Protein AF-A0A949HKW8-F1 (afdb_monomer)

pLDDT: mean 84.44, std 18.11, range [37.22, 98.75]

Foldseek 3Di:
DDDDDDDDDDDLVVLVVLLVVLVVVLVVLVVVLVVVVVVCVVVVHDDVVVSVVSVVVSVVSVVVSVVSVVVNVVVVQQFPAADPPPRHGDGPPPQADPPPRHGDDDPPPPPPPDDDDDD

Secondary structure (DSSP, 8-state):
-PPPPPPPPPPHHHHHHHHHHHHHHHHHHHHHHHHHHHHHHHTT---HHHHHHHHHHHHHHHHHHHHHHHHHHHHHHH-SEE-TTT--EE-TT-SB-TTT--B-S-------PPPPPP-

Mean predicted aligned error: 12.41 Å

Structure (mmCIF, N/CA/C/O backbone):
data_AF-A0A949HKW8-F1
#
_entry.id   AF-A0A949HKW8-F1
#
loop_
_atom_site.group_PDB
_atom_site.id
_atom_site.type_symbol
_atom_site.label_atom_id
_atom_site.label_alt_id
_atom_site.label_comp_id
_atom_site.label_asym_id
_atom_site.label_entity_id
_atom_site.label_seq_id
_atom_site.pdbx_PDB_ins_code
_atom_site.Cartn_x
_atom_site.Cartn_y
_atom_site.Cartn_z
_atom_site.occupancy
_atom_site.B_iso_or_equiv
_atom_site.auth_seq_id
_atom_site.auth_comp_id
_atom_site.auth_asym_id
_atom_site.auth_atom_id
_atom_site.pdbx_PDB_model_num
ATOM 1 N N . MET A 1 1 ? -6.076 -26.539 31.175 1.00 47.81 1 MET A N 1
ATOM 2 C CA . MET A 1 1 ? -5.121 -25.743 30.376 1.00 47.81 1 MET A CA 1
ATOM 3 C C . MET A 1 1 ? -5.865 -24.503 29.919 1.00 47.81 1 MET A C 1
ATOM 5 O O . MET A 1 1 ? -6.789 -24.644 29.131 1.00 47.81 1 MET A O 1
ATOM 9 N N . SER A 1 2 ? -5.567 -23.335 30.490 1.00 48.06 2 SER A N 1
ATOM 10 C CA . SER A 1 2 ? -6.167 -22.075 30.026 1.00 48.06 2 SER A CA 1
ATOM 11 C C . SER A 1 2 ? -5.485 -21.624 28.731 1.00 48.06 2 SER A C 1
ATOM 13 O O . SER A 1 2 ? -4.273 -21.827 28.608 1.00 48.06 2 SER A O 1
ATOM 15 N N . PRO A 1 3 ? -6.222 -21.043 27.768 1.00 55.47 3 PRO A N 1
ATOM 16 C CA . PRO A 1 3 ? -5.618 -20.497 26.561 1.00 55.47 3 PRO A CA 1
ATOM 17 C C . PRO A 1 3 ? -4.745 -19.273 26.895 1.00 55.47 3 PRO A C 1
ATOM 19 O O . PRO A 1 3 ? -5.030 -18.570 27.869 1.00 55.47 3 PRO A O 1
ATOM 22 N N . PRO A 1 4 ? -3.683 -19.015 26.111 1.00 61.03 4 PRO A N 1
ATOM 23 C CA . PRO A 1 4 ? -2.871 -17.816 26.267 1.00 61.03 4 PRO A CA 1
ATOM 24 C C . PRO A 1 4 ? -3.695 -16.565 25.935 1.00 61.03 4 PRO A C 1
ATOM 26 O O . PRO A 1 4 ? -4.423 -16.533 24.942 1.00 61.03 4 PRO A O 1
ATOM 29 N N . THR A 1 5 ? -3.570 -15.535 26.771 1.00 51.22 5 THR A N 1
ATOM 30 C CA . THR A 1 5 ? -4.152 -14.209 26.534 1.00 51.22 5 THR A CA 1
ATOM 31 C C . THR A 1 5 ? -3.586 -13.628 25.232 1.00 51.22 5 THR A C 1
ATOM 33 O O . THR A 1 5 ? -2.361 -13.628 25.074 1.00 51.22 5 THR A O 1
ATOM 36 N N . PRO A 1 6 ? -4.425 -13.148 24.293 1.00 55.19 6 PRO A N 1
ATOM 37 C CA . PRO A 1 6 ? -3.934 -12.527 23.068 1.00 55.19 6 PRO A CA 1
ATOM 38 C C . PRO A 1 6 ? -3.103 -11.275 23.397 1.00 55.19 6 PRO A C 1
ATOM 40 O O . PRO A 1 6 ? -3.400 -10.591 24.383 1.00 55.19 6 PRO A O 1
ATOM 43 N N . PRO A 1 7 ? -2.058 -10.970 22.605 1.00 56.72 7 PRO A N 1
ATOM 44 C CA . PRO A 1 7 ? -1.280 -9.751 22.789 1.00 56.72 7 PRO A CA 1
ATOM 45 C C . PRO A 1 7 ? -2.191 -8.517 22.683 1.00 56.72 7 PRO A C 1
ATOM 47 O O . PRO A 1 7 ? -3.197 -8.564 21.966 1.00 56.72 7 PRO A O 1
ATOM 50 N N . PRO A 1 8 ? -1.870 -7.420 23.394 1.00 62.94 8 PRO A N 1
ATOM 51 C CA . PRO A 1 8 ? -2.649 -6.194 23.300 1.00 62.94 8 PRO A CA 1
ATOM 52 C C . PRO A 1 8 ? -2.675 -5.713 21.846 1.00 62.94 8 PRO A C 1
ATOM 54 O O . PRO A 1 8 ? -1.650 -5.736 21.162 1.00 62.94 8 PRO A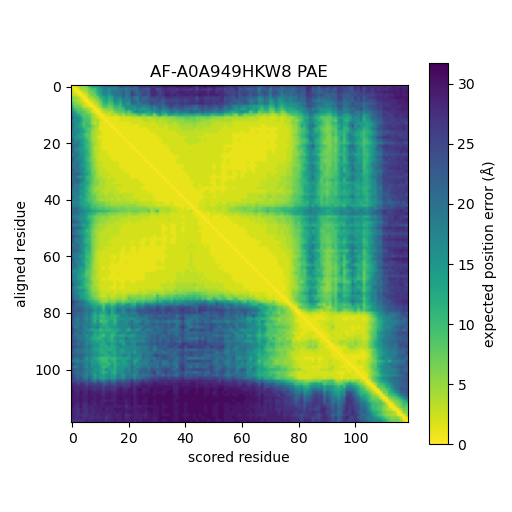 O 1
ATOM 57 N N . ALA A 1 9 ? -3.855 -5.306 21.374 1.00 68.06 9 ALA A N 1
ATOM 58 C CA . ALA A 1 9 ? -3.996 -4.697 20.058 1.00 68.06 9 ALA A CA 1
ATOM 59 C C . ALA A 1 9 ? -3.085 -3.453 19.960 1.00 68.06 9 ALA A C 1
ATOM 61 O O . ALA A 1 9 ? -2.929 -2.750 20.965 1.00 68.06 9 ALA A O 1
ATOM 62 N N . PRO A 1 10 ? -2.467 -3.190 18.792 1.00 74.25 10 PRO A N 1
ATOM 63 C CA . PRO A 1 10 ? -1.625 -2.012 18.607 1.00 74.25 10 PRO A CA 1
ATOM 64 C C . PRO A 1 10 ? -2.422 -0.735 18.889 1.00 74.25 10 PRO A C 1
ATOM 66 O O . PRO A 1 10 ? -3.625 -0.674 18.626 1.00 74.25 10 PRO A O 1
ATOM 69 N N . ALA A 1 11 ? -1.768 0.293 19.433 1.00 85.62 11 ALA A N 1
ATOM 70 C CA . ALA A 1 11 ? -2.442 1.562 19.659 1.00 85.62 11 ALA A CA 1
ATOM 71 C C . ALA A 1 11 ? -2.771 2.209 18.308 1.00 85.62 11 ALA A C 1
ATOM 73 O O . ALA A 1 11 ? -1.963 2.177 17.382 1.00 85.62 11 ALA A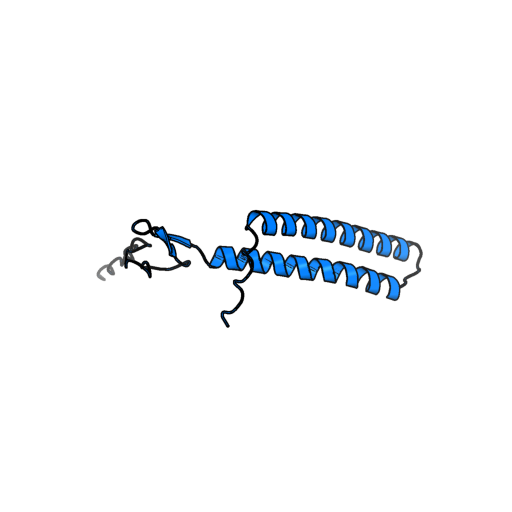 O 1
ATOM 74 N N . ARG A 1 12 ? -3.925 2.876 18.205 1.00 87.88 12 ARG A N 1
ATOM 75 C CA . ARG A 1 12 ? -4.348 3.581 16.981 1.00 87.88 12 ARG A CA 1
ATOM 76 C C . ARG A 1 12 ? -3.260 4.499 16.405 1.00 87.88 12 ARG A C 1
ATOM 78 O O . ARG A 1 12 ? -3.116 4.601 15.193 1.00 87.88 12 ARG A O 1
ATOM 85 N N . GLN A 1 13 ? -2.495 5.169 17.270 1.00 90.19 13 GLN A N 1
ATOM 86 C CA . GLN A 1 13 ? -1.384 6.037 16.862 1.00 90.19 13 GLN A CA 1
ATOM 87 C C . GLN A 1 13 ? -0.283 5.271 16.114 1.00 90.19 13 GLN A C 1
ATOM 89 O O . GLN A 1 13 ? 0.250 5.789 15.136 1.00 90.19 13 GLN A O 1
ATOM 94 N N . ASP A 1 14 ? 0.013 4.036 16.522 1.00 93.88 14 ASP A N 1
ATOM 95 C CA . ASP A 1 14 ? 1.003 3.180 15.863 1.00 93.88 14 ASP A CA 1
ATOM 96 C C . ASP A 1 14 ? 0.501 2.729 14.486 1.00 93.88 14 ASP A C 1
ATOM 98 O O . ASP A 1 14 ? 1.250 2.739 13.508 1.00 93.88 14 ASP A O 1
ATOM 102 N N . VAL A 1 15 ? -0.789 2.384 14.392 1.00 94.12 15 VAL A N 1
ATOM 103 C CA . VAL A 1 15 ? -1.448 2.011 13.129 1.00 94.12 15 VAL A CA 1
ATOM 104 C C . VAL A 1 15 ? -1.459 3.196 12.153 1.00 94.12 15 VAL A C 1
ATOM 106 O O . VAL A 1 15 ? -1.143 3.045 10.973 1.00 94.12 15 VAL A O 1
ATOM 109 N N . GLU A 1 16 ? -1.735 4.400 12.651 1.00 96.19 16 GLU A N 1
ATOM 110 C CA . GLU A 1 16 ? -1.702 5.644 11.879 1.00 96.19 16 GLU A CA 1
ATOM 111 C C . GLU A 1 16 ? -0.281 5.994 11.399 1.00 96.19 16 GLU A C 1
ATOM 113 O O . GLU A 1 16 ? -0.086 6.349 10.234 1.00 96.19 16 GLU A O 1
ATOM 118 N N . ALA A 1 17 ? 0.734 5.825 12.251 1.00 97.31 17 ALA A N 1
ATOM 119 C CA . ALA A 1 17 ? 2.133 5.993 11.858 1.00 97.31 17 ALA A CA 1
ATOM 120 C C . ALA A 1 17 ? 2.543 4.970 10.785 1.00 97.31 17 ALA A C 1
ATOM 122 O O . ALA A 1 17 ? 3.208 5.322 9.805 1.00 97.31 17 ALA A O 1
ATOM 123 N N . ARG A 1 18 ? 2.097 3.712 10.919 1.00 97.69 18 ARG A N 1
ATOM 124 C CA . ARG A 1 18 ? 2.338 2.670 9.912 1.00 97.69 18 ARG A CA 1
ATOM 125 C C . ARG A 1 18 ? 1.685 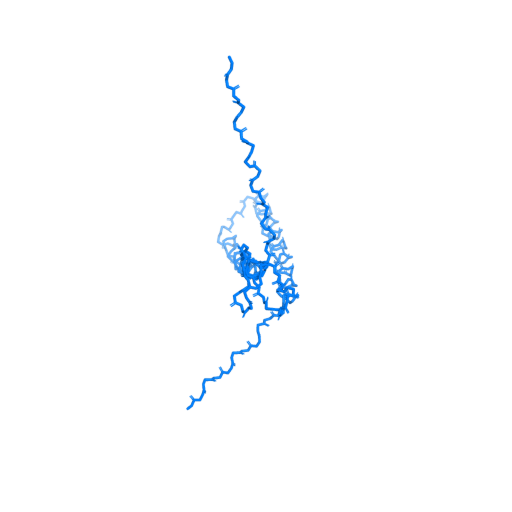3.014 8.575 1.00 97.69 18 ARG A C 1
ATOM 127 O O . ARG A 1 18 ? 2.326 2.822 7.543 1.00 97.69 18 ARG A O 1
ATOM 134 N N . ARG A 1 19 ? 0.463 3.559 8.585 1.00 98.50 19 ARG A N 1
ATOM 135 C CA . ARG A 1 19 ? -0.224 4.046 7.378 1.00 98.50 19 ARG A CA 1
ATOM 136 C C . ARG A 1 19 ? 0.616 5.093 6.653 1.00 98.50 19 ARG A C 1
ATOM 138 O O . ARG A 1 19 ? 0.880 4.936 5.467 1.00 98.50 19 ARG A O 1
ATOM 145 N N . GLN A 1 20 ? 1.071 6.122 7.367 1.00 98.62 20 GLN A N 1
ATOM 146 C CA . GLN A 1 20 ? 1.863 7.213 6.785 1.00 98.62 20 GLN A CA 1
ATOM 147 C C . GLN A 1 20 ? 3.173 6.708 6.173 1.00 98.62 20 GLN A C 1
ATOM 149 O O . GLN A 1 20 ? 3.534 7.100 5.062 1.00 98.62 20 GLN A O 1
ATOM 154 N N . GLU A 1 21 ? 3.853 5.795 6.865 1.00 98.62 21 GLU A N 1
ATOM 155 C CA . GLU A 1 21 ? 5.081 5.182 6.366 1.00 98.62 21 GLU A CA 1
ATOM 156 C C . GLU A 1 21 ? 4.839 4.361 5.091 1.00 98.62 21 GLU A C 1
ATOM 158 O O . GLU A 1 21 ? 5.569 4.515 4.112 1.00 98.62 21 GLU A O 1
ATOM 163 N N . LEU A 1 22 ? 3.791 3.534 5.060 1.00 98.69 22 LEU A N 1
ATOM 164 C CA . LEU A 1 22 ? 3.433 2.756 3.871 1.00 98.69 22 LEU A CA 1
ATOM 165 C C . LEU A 1 22 ? 3.010 3.654 2.702 1.00 98.69 22 LEU A C 1
ATOM 167 O O . LEU A 1 22 ? 3.417 3.400 1.570 1.00 98.69 22 LEU A O 1
ATOM 171 N N . SER A 1 23 ? 2.262 4.732 2.957 1.00 98.75 23 SER A N 1
ATOM 172 C CA . SER A 1 23 ? 1.905 5.715 1.924 1.00 98.75 23 SER A CA 1
ATOM 173 C C . SER A 1 23 ? 3.139 6.390 1.321 1.00 98.75 23 SER A C 1
ATOM 175 O O . SER A 1 23 ? 3.217 6.546 0.101 1.00 98.75 23 SER A O 1
ATOM 177 N N . ARG A 1 24 ? 4.131 6.748 2.148 1.00 98.75 24 ARG A N 1
ATOM 178 C CA . ARG A 1 24 ? 5.409 7.304 1.678 1.00 98.75 24 ARG A CA 1
ATOM 179 C C . ARG A 1 24 ? 6.167 6.295 0.814 1.00 98.75 24 ARG A C 1
ATOM 181 O O . ARG A 1 24 ? 6.577 6.634 -0.294 1.00 98.75 24 ARG A O 1
ATOM 188 N N . GLN A 1 25 ? 6.301 5.054 1.283 1.00 98.62 25 GLN A N 1
ATOM 189 C CA . GLN A 1 25 ? 6.968 3.990 0.525 1.00 98.62 25 GLN A CA 1
ATOM 190 C C . GLN A 1 25 ? 6.273 3.703 -0.813 1.00 98.62 25 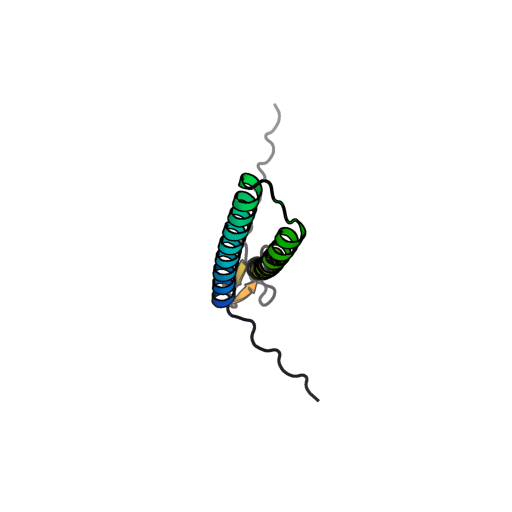GLN A C 1
ATOM 192 O O . GLN A 1 25 ? 6.945 3.493 -1.824 1.00 98.62 25 GLN A O 1
ATOM 197 N N . LEU A 1 26 ? 4.937 3.706 -0.836 1.00 98.75 26 LEU A N 1
ATOM 198 C CA . LEU A 1 26 ? 4.153 3.516 -2.054 1.00 98.75 26 LEU A CA 1
ATOM 199 C C . LEU A 1 26 ? 4.447 4.622 -3.077 1.00 98.75 26 LEU A C 1
ATOM 201 O O . LEU A 1 26 ? 4.704 4.320 -4.242 1.00 98.75 26 LEU A O 1
ATOM 205 N N . ALA A 1 27 ? 4.451 5.883 -2.636 1.00 98.62 27 ALA A N 1
ATOM 206 C CA . ALA A 1 27 ? 4.736 7.031 -3.493 1.00 98.62 27 ALA A CA 1
ATOM 207 C C . ALA A 1 27 ? 6.158 6.977 -4.078 1.00 98.62 27 ALA A C 1
ATOM 209 O O . ALA A 1 27 ? 6.338 7.196 -5.276 1.00 98.62 27 ALA A O 1
ATOM 210 N N . GLU A 1 28 ? 7.155 6.622 -3.264 1.00 98.56 28 GLU A N 1
ATOM 211 C CA . GLU A 1 28 ? 8.543 6.442 -3.712 1.00 98.56 28 GLU A CA 1
ATOM 212 C C . GLU A 1 28 ? 8.657 5.332 -4.766 1.00 98.56 28 GLU A C 1
ATOM 214 O O . GLU A 1 28 ? 9.225 5.538 -5.838 1.00 98.56 28 GLU A O 1
ATOM 219 N N . LEU A 1 29 ? 8.046 4.171 -4.519 1.00 98.44 29 LEU A N 1
ATOM 220 C CA . LEU A 1 29 ? 8.069 3.055 -5.467 1.00 98.44 29 LEU A CA 1
ATOM 221 C C . LEU A 1 29 ? 7.313 3.365 -6.769 1.00 98.44 29 LEU A C 1
ATOM 223 O O . LEU A 1 29 ? 7.732 2.908 -7.836 1.00 98.44 29 LEU A O 1
ATOM 227 N N . GLN A 1 30 ? 6.213 4.123 -6.706 1.00 98.38 30 GLN A N 1
ATOM 228 C CA . GLN A 1 30 ? 5.492 4.591 -7.895 1.00 98.38 30 GLN A CA 1
ATOM 229 C C . GLN A 1 30 ? 6.353 5.541 -8.724 1.00 98.38 30 GLN A C 1
ATOM 231 O O . GLN A 1 30 ? 6.429 5.381 -9.945 1.00 98.38 30 GLN A O 1
ATOM 236 N N . TRP A 1 31 ? 7.020 6.491 -8.064 1.00 98.50 31 TRP A N 1
ATOM 237 C CA . TRP A 1 31 ? 7.942 7.418 -8.711 1.00 98.50 31 TRP A CA 1
ATOM 238 C C . TRP A 1 31 ? 9.078 6.671 -9.420 1.00 98.50 31 TRP A C 1
ATOM 240 O O . TRP A 1 31 ? 9.303 6.880 -10.614 1.00 98.50 31 TRP A O 1
ATOM 250 N N . ASP A 1 32 ? 9.727 5.733 -8.730 1.00 98.00 32 ASP A N 1
ATOM 251 C CA . ASP A 1 32 ? 10.815 4.925 -9.289 1.00 98.00 32 ASP A CA 1
ATOM 252 C C . ASP A 1 32 ? 10.358 4.061 -10.473 1.00 98.00 32 ASP A C 1
ATOM 254 O O . ASP A 1 32 ? 11.062 3.951 -11.482 1.00 98.00 32 ASP A O 1
ATOM 258 N N . LEU A 1 33 ? 9.175 3.442 -10.375 1.00 98.12 33 LEU A N 1
ATOM 259 C CA . LEU A 1 33 ? 8.609 2.638 -11.459 1.00 98.12 33 LEU A CA 1
ATOM 260 C C . LEU A 1 33 ? 8.308 3.499 -12.693 1.00 98.12 33 LEU A C 1
ATOM 262 O O . LEU A 1 33 ? 8.619 3.087 -13.813 1.00 98.12 33 LEU A O 1
ATOM 266 N N . GLY A 1 34 ? 7.734 4.687 -12.488 1.00 97.81 34 GLY A N 1
ATOM 267 C CA . GLY A 1 34 ? 7.457 5.650 -13.552 1.00 97.81 34 GLY A CA 1
ATOM 268 C C . GLY A 1 34 ? 8.734 6.158 -14.218 1.00 97.81 34 GLY A C 1
ATOM 269 O O . GLY A 1 34 ? 8.824 6.150 -15.445 1.00 97.81 34 GLY A O 1
ATOM 270 N N . GLY A 1 35 ? 9.748 6.513 -13.425 1.00 98.06 35 GLY A N 1
ATOM 271 C CA . GLY A 1 35 ? 11.062 6.916 -13.929 1.00 98.06 35 GLY A CA 1
ATOM 272 C C . GLY A 1 35 ? 11.724 5.814 -14.756 1.00 98.06 35 GLY A C 1
ATOM 273 O O . GLY A 1 35 ? 12.187 6.064 -15.867 1.00 98.06 35 GLY A O 1
AT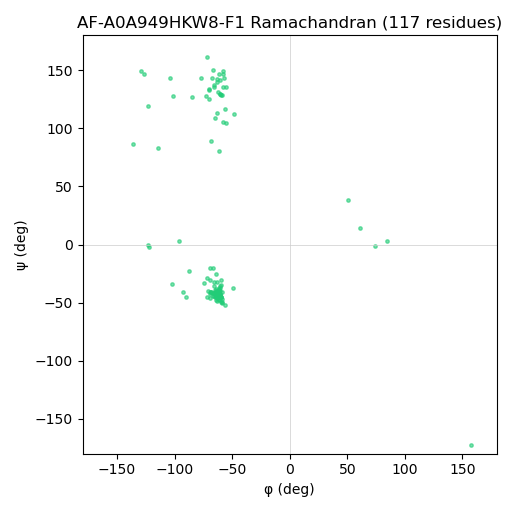OM 274 N N . LEU A 1 36 ? 11.691 4.567 -14.278 1.00 97.69 36 LEU A N 1
ATOM 275 C CA . LEU A 1 36 ? 12.214 3.424 -15.027 1.00 97.69 36 LEU A CA 1
ATOM 276 C C . LEU A 1 36 ? 11.477 3.217 -16.358 1.00 97.69 36 LEU A C 1
ATOM 278 O O . LEU A 1 36 ? 12.117 2.987 -17.384 1.00 97.69 36 LEU A O 1
ATOM 282 N N . ALA A 1 37 ? 10.144 3.296 -16.350 1.00 98.12 37 ALA A N 1
ATOM 283 C CA . ALA A 1 37 ? 9.336 3.151 -17.556 1.00 98.12 37 ALA A CA 1
ATOM 284 C C . ALA A 1 37 ? 9.601 4.283 -18.562 1.00 98.12 37 ALA A C 1
ATOM 286 O O . ALA A 1 37 ? 9.735 4.013 -19.756 1.00 98.12 37 ALA A O 1
ATOM 287 N N . TYR A 1 38 ? 9.740 5.523 -18.087 1.00 98.06 38 TYR A N 1
ATOM 288 C CA . TYR A 1 38 ? 10.116 6.673 -18.910 1.00 98.06 38 TYR A CA 1
ATOM 289 C C . TYR A 1 38 ? 11.481 6.462 -19.579 1.00 98.06 38 TYR A C 1
ATOM 291 O O . TYR A 1 38 ? 11.601 6.583 -20.798 1.00 98.06 38 TYR A O 1
ATOM 299 N N . GLU A 1 39 ? 12.492 6.063 -18.805 1.00 97.94 39 GLU A N 1
ATOM 300 C CA . GLU A 1 39 ? 13.847 5.814 -19.307 1.00 97.94 39 GLU A CA 1
ATOM 301 C C . GLU A 1 39 ? 13.910 4.660 -20.325 1.00 97.94 39 GLU A C 1
ATOM 303 O O . GLU A 1 39 ? 14.732 4.698 -21.246 1.00 97.94 39 GLU A O 1
ATOM 308 N N . MET A 1 40 ? 13.054 3.639 -20.182 1.00 97.94 40 MET A N 1
ATOM 309 C CA . MET A 1 40 ? 12.892 2.564 -21.173 1.00 97.94 40 MET A CA 1
ATOM 310 C C . MET A 1 40 ? 12.201 3.056 -22.448 1.00 97.94 40 MET A C 1
ATOM 312 O O . MET A 1 40 ? 12.609 2.672 -23.545 1.00 97.94 40 MET A O 1
ATOM 316 N N . ALA A 1 41 ? 11.186 3.914 -22.307 1.00 97.75 41 ALA A N 1
ATOM 317 C CA . ALA A 1 41 ? 10.418 4.453 -23.424 1.00 97.75 41 ALA A CA 1
ATOM 318 C C . ALA A 1 41 ? 11.277 5.324 -24.344 1.00 97.75 41 ALA A C 1
ATOM 320 O O . ALA A 1 41 ? 11.285 5.113 -25.554 1.00 97.75 41 ALA A O 1
ATOM 321 N N . ILE A 1 42 ? 12.053 6.256 -23.783 1.00 97.94 42 ILE A N 1
ATOM 322 C CA . ILE A 1 42 ? 12.900 7.152 -24.589 1.00 97.94 42 ILE A CA 1
ATOM 323 C C . ILE A 1 42 ? 14.070 6.426 -25.268 1.00 97.94 42 ILE A C 1
ATOM 325 O O . ILE A 1 42 ? 14.629 6.938 -26.234 1.00 97.94 42 ILE A O 1
ATOM 329 N N . ARG A 1 43 ? 14.456 5.244 -24.767 1.00 97.19 43 ARG A N 1
ATOM 330 C CA . ARG A 1 43 ? 15.502 4.393 -25.359 1.00 97.19 43 ARG A CA 1
ATOM 331 C C . ARG A 1 43 ? 14.950 3.299 -26.277 1.00 97.19 43 ARG A C 1
ATOM 333 O O . ARG A 1 43 ? 15.738 2.485 -26.749 1.00 97.19 43 ARG A O 1
ATOM 340 N N . ASP A 1 44 ? 13.633 3.266 -26.493 1.00 95.50 44 ASP A N 1
ATOM 341 C CA . ASP A 1 44 ? 12.922 2.254 -27.286 1.00 95.50 44 ASP A CA 1
ATOM 342 C C . ASP A 1 44 ? 13.281 0.805 -26.893 1.00 95.50 44 ASP A C 1
ATOM 344 O O . ASP A 1 44 ? 13.445 -0.092 -27.721 1.00 95.50 44 ASP A O 1
ATOM 348 N N . HIS A 1 45 ? 13.458 0.563 -25.589 1.00 96.12 45 HIS A N 1
ATOM 349 C CA . HIS A 1 45 ? 13.846 -0.749 -25.077 1.00 96.12 45 HIS A CA 1
ATOM 350 C C . HIS A 1 45 ? 13.032 -1.138 -23.845 1.00 96.12 45 HIS A C 1
ATOM 352 O O . HIS A 1 45 ? 13.448 -0.949 -22.699 1.00 96.12 45 HIS A O 1
ATOM 358 N N . PHE A 1 46 ? 11.862 -1.733 -24.086 1.00 96.19 46 PHE A N 1
ATOM 359 C CA . PHE A 1 46 ? 10.989 -2.211 -23.021 1.00 96.19 46 PHE A CA 1
ATOM 360 C C . PHE A 1 46 ? 11.350 -3.614 -22.542 1.00 96.19 46 PHE A C 1
ATOM 362 O O . PHE A 1 46 ? 11.380 -4.587 -23.297 1.00 96.19 46 PHE A O 1
ATOM 369 N N . ARG A 1 47 ? 11.526 -3.723 -21.226 1.00 96.69 47 ARG A N 1
ATOM 370 C CA . ARG A 1 47 ? 11.673 -4.987 -20.505 1.00 96.69 47 ARG A CA 1
ATOM 371 C C . ARG A 1 47 ? 10.483 -5.172 -19.577 1.00 96.69 47 ARG A C 1
ATOM 373 O O . ARG A 1 47 ? 10.532 -4.837 -18.393 1.00 96.69 47 ARG A O 1
ATOM 380 N N . LEU A 1 48 ? 9.388 -5.685 -20.139 1.00 96.56 48 LEU A N 1
ATOM 381 C CA . LEU A 1 48 ? 8.128 -5.878 -19.411 1.00 96.56 48 LEU A CA 1
ATOM 382 C C . LEU A 1 48 ? 8.288 -6.809 -18.201 1.00 96.56 48 LEU A C 1
ATOM 384 O O . LEU A 1 48 ? 7.626 -6.615 -17.189 1.00 96.56 48 LEU A O 1
ATOM 388 N N . ASP A 1 49 ? 9.210 -7.769 -18.267 1.00 97.31 49 ASP A N 1
ATOM 389 C CA . ASP A 1 49 ? 9.558 -8.654 -17.154 1.00 97.31 49 ASP A CA 1
ATOM 390 C C . ASP A 1 49 ? 10.118 -7.886 -15.947 1.00 97.31 49 ASP A C 1
ATOM 392 O O . ASP A 1 49 ? 9.803 -8.198 -14.797 1.00 97.31 49 ASP A O 1
ATOM 396 N N . VAL A 1 50 ? 10.929 -6.858 -16.201 1.00 96.44 50 VAL A N 1
ATOM 397 C CA . VAL A 1 50 ? 11.489 -5.995 -15.156 1.00 96.44 50 VAL A CA 1
ATOM 398 C C . VAL A 1 50 ? 10.399 -5.102 -14.569 1.00 96.44 50 VAL A C 1
ATOM 400 O O . VAL A 1 50 ? 10.291 -5.016 -13.344 1.00 96.44 50 VAL A O 1
ATOM 403 N N . LEU A 1 51 ? 9.566 -4.489 -15.416 1.00 97.31 51 LEU A N 1
ATOM 404 C CA . LEU A 1 51 ? 8.442 -3.661 -14.963 1.00 97.31 51 LEU A CA 1
ATOM 405 C C . LEU A 1 51 ? 7.454 -4.473 -14.120 1.00 97.31 51 LEU A C 1
ATOM 407 O O . LEU A 1 51 ? 7.090 -4.035 -13.033 1.00 97.31 51 LEU A O 1
ATOM 411 N N . ALA A 1 52 ? 7.100 -5.686 -14.552 1.00 98.00 52 ALA A N 1
ATOM 412 C CA . ALA A 1 52 ? 6.212 -6.577 -13.808 1.00 98.00 52 ALA A CA 1
ATOM 413 C C . ALA A 1 52 ? 6.779 -6.937 -12.424 1.00 98.00 52 ALA A C 1
ATOM 415 O O . ALA A 1 52 ? 6.066 -6.866 -11.425 1.00 98.00 52 ALA A O 1
ATOM 416 N N . LYS A 1 53 ? 8.079 -7.253 -12.328 1.00 97.94 53 LYS A N 1
ATOM 417 C CA . LYS A 1 53 ? 8.736 -7.533 -11.036 1.00 97.94 53 LYS A CA 1
ATOM 418 C C . LYS A 1 53 ? 8.737 -6.321 -10.102 1.00 97.94 53 LYS A C 1
ATOM 420 O O . LYS A 1 53 ? 8.544 -6.476 -8.898 1.00 97.94 53 LYS A O 1
ATOM 425 N N . ARG A 1 54 ? 8.962 -5.115 -10.633 1.00 97.88 54 ARG A N 1
ATOM 426 C CA . ARG A 1 54 ? 8.933 -3.870 -9.846 1.00 97.88 54 ARG A CA 1
ATOM 427 C C . ARG A 1 54 ? 7.512 -3.528 -9.396 1.00 97.88 54 ARG A C 1
ATOM 429 O O . ARG A 1 54 ? 7.316 -3.214 -8.225 1.00 97.88 54 ARG A O 1
ATOM 436 N N . ALA A 1 55 ? 6.532 -3.685 -10.283 1.00 98.31 55 ALA A N 1
ATOM 437 C CA . ALA A 1 55 ? 5.118 -3.510 -9.974 1.00 98.31 55 ALA A CA 1
ATOM 438 C C . ALA A 1 55 ? 4.635 -4.498 -8.901 1.00 98.31 55 ALA A C 1
ATOM 440 O O . ALA A 1 55 ? 3.916 -4.091 -8.000 1.00 98.31 55 ALA A O 1
ATOM 441 N N . ALA A 1 56 ? 5.086 -5.756 -8.919 1.00 98.38 56 ALA A N 1
ATOM 442 C CA . ALA A 1 56 ? 4.736 -6.728 -7.880 1.00 98.38 56 ALA A CA 1
ATOM 443 C C . ALA A 1 56 ? 5.202 -6.291 -6.477 1.00 98.38 56 ALA A C 1
ATOM 445 O O . ALA A 1 56 ? 4.487 -6.474 -5.494 1.00 98.38 56 ALA A O 1
ATOM 446 N N . ARG A 1 57 ? 6.381 -5.661 -6.371 1.00 97.12 57 ARG A N 1
ATOM 447 C CA . ARG A 1 57 ? 6.850 -5.085 -5.099 1.00 97.12 57 ARG A CA 1
ATOM 448 C C . ARG A 1 57 ? 5.985 -3.904 -4.660 1.00 97.12 57 ARG A C 1
ATOM 450 O O . ARG A 1 57 ? 5.664 -3.806 -3.481 1.00 97.12 57 ARG A O 1
ATOM 457 N N . LEU A 1 58 ? 5.609 -3.034 -5.596 1.00 98.38 58 LEU A N 1
ATOM 458 C CA . LEU A 1 58 ? 4.694 -1.927 -5.328 1.00 98.38 58 LEU A CA 1
ATOM 459 C C . LEU A 1 58 ? 3.326 -2.438 -4.845 1.00 98.38 58 LEU A C 1
ATOM 461 O O . LEU A 1 58 ? 2.817 -1.955 -3.842 1.00 98.38 58 LEU A O 1
ATOM 465 N N . GLN A 1 59 ? 2.778 -3.460 -5.506 1.00 98.50 59 GLN A N 1
ATOM 466 C CA . GLN A 1 59 ? 1.511 -4.099 -5.140 1.00 98.50 59 GLN A CA 1
ATOM 467 C C . GLN A 1 59 ? 1.538 -4.704 -3.735 1.00 98.50 59 GLN A C 1
ATOM 469 O O . GLN A 1 59 ? 0.529 -4.667 -3.041 1.00 98.50 59 GLN A O 1
ATOM 474 N N . ALA A 1 60 ? 2.674 -5.251 -3.297 1.00 98.56 60 ALA A N 1
ATOM 475 C CA . ALA A 1 60 ? 2.798 -5.770 -1.938 1.00 98.56 60 ALA A CA 1
ATOM 476 C C . ALA A 1 60 ? 2.645 -4.659 -0.883 1.00 98.56 60 ALA A C 1
ATOM 478 O O . ALA A 1 60 ? 1.931 -4.845 0.099 1.00 98.56 60 ALA A O 1
ATOM 479 N N . VAL A 1 61 ? 3.270 -3.497 -1.109 1.00 98.62 61 VAL A N 1
ATOM 480 C CA . VAL A 1 61 ? 3.151 -2.328 -0.218 1.00 98.62 61 VAL A CA 1
ATOM 481 C C . VAL A 1 61 ? 1.737 -1.746 -0.265 1.00 98.62 61 VAL A C 1
ATOM 483 O O . VAL A 1 61 ? 1.178 -1.422 0.778 1.00 98.62 61 VAL A O 1
ATOM 486 N N . ASP A 1 62 ? 1.139 -1.668 -1.454 1.00 98.75 62 ASP A N 1
ATOM 487 C CA . ASP A 1 62 ? -0.244 -1.216 -1.649 1.00 98.75 62 ASP A CA 1
ATOM 488 C C . ASP A 1 62 ? -1.249 -2.096 -0.893 1.00 98.75 62 ASP A C 1
ATOM 490 O O . ASP A 1 62 ? -2.110 -1.597 -0.170 1.00 98.75 62 ASP A O 1
ATOM 494 N N . ALA A 1 63 ? -1.091 -3.419 -0.985 1.00 98.62 63 ALA A N 1
ATOM 495 C CA . ALA A 1 63 ? -1.935 -4.370 -0.273 1.00 98.62 63 ALA A CA 1
ATOM 496 C C . ALA A 1 63 ? -1.808 -4.232 1.252 1.00 98.62 63 ALA A C 1
ATOM 498 O O . ALA A 1 63 ? -2.812 -4.311 1.962 1.00 98.62 63 ALA A O 1
ATOM 499 N N . GLU A 1 64 ? -0.593 -4.006 1.759 1.00 98.44 64 GLU A N 1
ATOM 500 C CA . GLU A 1 64 ? -0.373 -3.770 3.186 1.00 98.44 64 GLU A CA 1
ATOM 501 C C . GLU A 1 64 ? -1.012 -2.451 3.642 1.00 98.44 64 GLU A C 1
ATOM 503 O O . GLU A 1 64 ? -1.696 -2.418 4.667 1.00 98.44 64 GLU A O 1
ATOM 508 N N . LEU A 1 65 ? -0.852 -1.377 2.861 1.00 98.69 65 LEU A N 1
ATOM 509 C CA . LEU A 1 65 ? -1.480 -0.086 3.144 1.00 98.69 65 LEU A CA 1
ATOM 510 C C . LEU A 1 65 ? -3.005 -0.219 3.205 1.00 98.69 65 LEU A C 1
ATOM 512 O O . LEU A 1 65 ? -3.623 0.235 4.169 1.00 98.69 65 LEU A O 1
ATOM 516 N N . ALA A 1 66 ? -3.603 -0.899 2.226 1.00 98.25 66 ALA A N 1
ATOM 517 C CA . ALA A 1 66 ? -5.043 -1.124 2.174 1.00 98.25 66 ALA A CA 1
ATOM 518 C C . ALA A 1 66 ? -5.562 -1.899 3.398 1.00 98.25 66 ALA A C 1
ATOM 520 O O . ALA A 1 66 ? -6.676 -1.644 3.869 1.00 98.25 66 ALA A O 1
ATOM 521 N N . GLU A 1 67 ? -4.768 -2.830 3.930 1.00 97.50 67 GLU A N 1
ATOM 522 C CA . GLU A 1 67 ? -5.118 -3.568 5.142 1.00 97.50 67 GLU A CA 1
ATOM 523 C C . GLU A 1 67 ? -5.084 -2.675 6.386 1.00 97.50 67 GLU A C 1
ATOM 525 O O . GLU A 1 67 ? -6.051 -2.653 7.149 1.00 97.50 67 GLU A O 1
ATOM 530 N N . VAL A 1 68 ? -4.037 -1.865 6.550 1.00 97.38 68 VAL A N 1
ATOM 531 C CA . VAL A 1 68 ? -3.931 -0.891 7.651 1.00 97.38 68 VAL A CA 1
ATOM 532 C C . VAL A 1 68 ? -5.077 0.128 7.601 1.00 97.38 68 VAL A C 1
ATOM 534 O O . VAL A 1 68 ? -5.713 0.427 8.612 1.00 97.38 68 VAL A O 1
ATOM 537 N N . GLU A 1 69 ? -5.424 0.620 6.413 1.00 96.94 69 GLU A N 1
ATOM 538 C CA . GLU A 1 69 ? -6.568 1.521 6.229 1.00 96.94 69 GLU A CA 1
ATOM 539 C C . GLU A 1 69 ? -7.911 0.847 6.529 1.00 96.94 69 GLU A C 1
ATOM 541 O O . GLU A 1 69 ? -8.861 1.491 6.986 1.00 96.94 69 GLU A O 1
ATOM 546 N N . ARG A 1 70 ? -8.036 -0.459 6.267 1.00 94.12 70 ARG A N 1
ATOM 547 C CA . ARG A 1 70 ? -9.214 -1.235 6.670 1.00 94.12 70 ARG A CA 1
ATOM 548 C C . ARG A 1 70 ? -9.312 -1.319 8.192 1.00 94.12 70 ARG A C 1
ATOM 550 O O . ARG A 1 70 ? -10.404 -1.107 8.715 1.00 94.12 70 ARG A O 1
ATOM 557 N N . GLN A 1 71 ? -8.203 -1.576 8.884 1.00 91.06 71 GLN A N 1
ATOM 558 C CA . GLN A 1 71 ? -8.156 -1.636 10.349 1.00 91.06 71 GLN A CA 1
ATOM 559 C C . GLN A 1 71 ? -8.601 -0.311 10.976 1.00 91.06 71 GLN A C 1
ATOM 561 O O . GLN A 1 71 ? -9.544 -0.304 11.766 1.00 91.06 71 GLN A O 1
ATOM 566 N N . LEU A 1 72 ? -8.033 0.815 10.533 1.00 91.25 72 LEU A N 1
ATOM 567 C CA . LEU A 1 72 ? -8.423 2.147 11.016 1.00 91.25 72 LEU A CA 1
ATOM 568 C C . LEU A 1 72 ? -9.910 2.444 10.776 1.00 91.25 72 LEU A C 1
ATOM 570 O O . LEU A 1 72 ? -10.594 2.955 11.662 1.00 91.25 72 LEU A O 1
ATOM 574 N N . ARG A 1 73 ? -10.452 2.065 9.609 1.00 87.06 73 ARG A N 1
ATOM 575 C CA . ARG A 1 73 ? -11.889 2.222 9.319 1.00 87.06 73 ARG A CA 1
ATOM 576 C C . ARG A 1 73 ? -12.776 1.375 10.229 1.00 87.06 73 ARG A C 1
ATOM 578 O O . ARG A 1 73 ? -13.855 1.830 10.601 1.00 87.06 73 ARG A O 1
ATOM 585 N N . LEU A 1 74 ? -12.359 0.155 10.566 1.00 83.25 74 LEU A N 1
ATOM 586 C CA . LEU A 1 74 ? -13.103 -0.715 11.481 1.00 83.25 74 LEU A CA 1
ATOM 587 C C . LEU A 1 74 ? -13.081 -0.171 12.914 1.00 83.25 74 LEU A C 1
ATOM 589 O O . LEU A 1 74 ? -14.123 -0.167 13.568 1.00 83.25 74 LEU A O 1
ATOM 593 N N . GLU A 1 75 ? -11.938 0.341 13.373 1.00 79.25 75 GLU A N 1
ATOM 594 C CA . GLU A 1 75 ? -11.829 1.040 14.660 1.00 79.25 75 GLU A CA 1
ATOM 595 C C . GLU A 1 75 ? -12.744 2.271 14.704 1.00 79.25 75 GLU A C 1
ATOM 597 O O . GLU A 1 75 ? -13.500 2.452 15.660 1.00 79.25 75 GLU A O 1
ATOM 602 N N . ASP A 1 76 ? -12.750 3.075 13.636 1.00 75.88 76 ASP A N 1
ATOM 603 C CA . ASP A 1 76 ? -13.640 4.231 13.510 1.00 75.88 76 ASP A CA 1
ATOM 604 C C . ASP A 1 76 ? -15.117 3.834 13.505 1.00 75.88 76 ASP A C 1
ATOM 606 O O . ASP A 1 76 ? -15.941 4.503 14.133 1.00 75.88 76 ASP A O 1
ATOM 610 N N . ALA A 1 77 ? -15.483 2.766 12.797 1.00 70.00 77 ALA A N 1
ATOM 611 C CA . ALA A 1 77 ? -16.859 2.284 12.735 1.00 70.00 77 ALA A CA 1
ATOM 612 C C . ALA A 1 77 ? -17.337 1.691 14.076 1.00 70.00 77 ALA A C 1
ATOM 614 O O . ALA A 1 77 ? -18.527 1.781 14.393 1.00 70.00 77 ALA A O 1
ATOM 615 N N . GLY A 1 78 ? -16.421 1.119 14.864 1.00 67.44 78 GLY A N 1
ATOM 616 C CA . GLY A 1 78 ? -16.712 0.432 16.122 1.00 67.44 78 GLY A CA 1
ATOM 617 C C . GLY A 1 78 ? -17.124 1.343 17.283 1.00 67.44 78 GLY A C 1
ATOM 618 O O . GLY A 1 78 ? -17.915 0.913 18.122 1.00 67.44 78 GLY A O 1
ATOM 619 N N . ALA A 1 79 ? -16.664 2.598 17.323 1.00 66.62 79 ALA A N 1
ATOM 620 C CA . ALA A 1 79 ? -16.954 3.525 18.420 1.00 66.62 79 ALA A CA 1
ATOM 621 C C . ALA A 1 79 ? -17.614 4.823 17.922 1.00 66.62 79 ALA A C 1
ATOM 623 O O . ALA A 1 79 ? -17.030 5.581 17.150 1.00 66.62 79 ALA A O 1
ATOM 624 N N . ALA A 1 80 ? -18.834 5.107 18.389 1.00 73.19 80 ALA A N 1
ATOM 625 C CA . ALA A 1 80 ? -19.417 6.453 18.306 1.00 73.19 80 ALA A CA 1
ATOM 626 C C . ALA A 1 80 ? -19.053 7.328 19.508 1.00 73.19 80 ALA A C 1
ATOM 628 O O . ALA A 1 80 ? -19.124 8.549 19.406 1.00 73.19 80 ALA A O 1
ATOM 629 N N . GLY A 1 81 ? -18.696 6.714 20.633 1.00 78.38 81 GLY A N 1
ATOM 630 C CA . GLY A 1 81 ? -18.391 7.413 21.870 1.00 78.38 81 GLY A CA 1
ATOM 631 C C . GLY A 1 81 ? -18.557 6.517 23.089 1.00 78.38 81 GLY A C 1
ATOM 632 O O . GLY A 1 81 ? -18.774 5.304 22.983 1.00 78.38 81 GLY A O 1
ATOM 633 N N . GLU A 1 82 ? -18.448 7.144 24.253 1.00 86.25 82 GLU A N 1
ATOM 634 C CA . GLU A 1 82 ? -18.716 6.537 25.550 1.00 86.25 82 GLU A CA 1
ATOM 635 C C . GLU A 1 82 ? -20.067 7.015 26.085 1.00 86.25 82 GLU A C 1
ATOM 637 O O . GLU A 1 82 ? -20.445 8.178 25.942 1.00 86.25 82 GLU A O 1
ATOM 642 N N . CYS A 1 83 ? -20.794 6.119 26.749 1.00 87.19 83 CYS A N 1
ATOM 643 C CA . CYS A 1 83 ? -22.035 6.457 27.429 1.00 87.19 83 CYS A CA 1
ATOM 644 C C . CYS A 1 83 ? -21.785 7.517 28.524 1.00 87.19 83 CYS A C 1
ATOM 646 O O . CYS A 1 83 ? -20.960 7.275 29.407 1.00 87.19 83 CYS A O 1
ATOM 648 N N . PRO A 1 84 ? -22.543 8.628 28.580 1.00 88.88 84 PRO A N 1
ATOM 649 C CA . PRO A 1 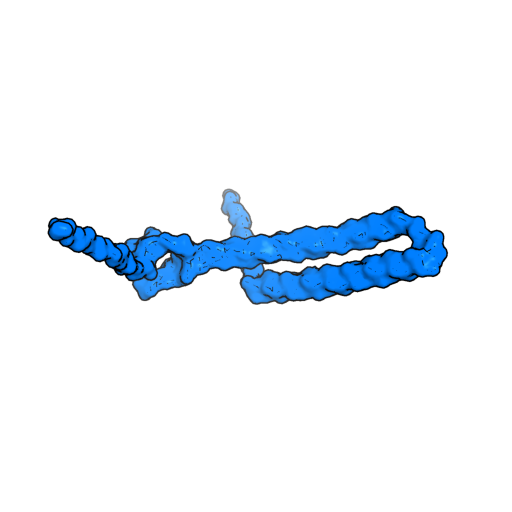84 ? -22.340 9.670 29.592 1.00 88.88 84 PRO A CA 1
ATOM 650 C C . PRO A 1 84 ? -22.670 9.206 31.021 1.00 88.88 84 PRO A C 1
ATOM 652 O O . PRO A 1 84 ? -22.209 9.806 31.986 1.00 88.88 84 PRO A O 1
ATOM 655 N N . SER A 1 85 ? -23.461 8.138 31.171 1.00 93.00 85 SER A N 1
ATOM 656 C CA . SER A 1 85 ? -23.870 7.606 32.476 1.00 93.00 85 SER A CA 1
ATOM 657 C C . SER A 1 85 ? -22.904 6.550 33.029 1.00 93.00 85 SER A C 1
ATOM 659 O O . SER A 1 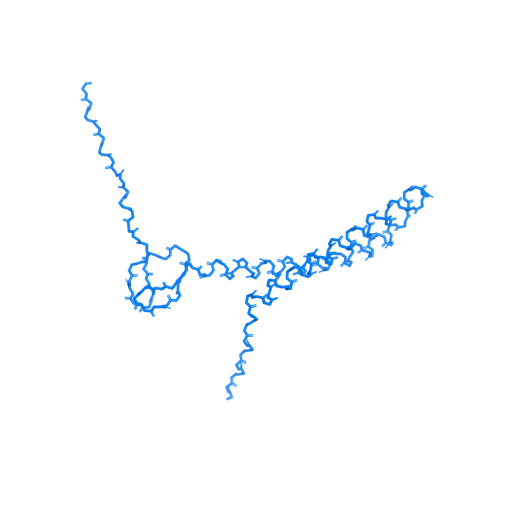85 ? -22.561 6.598 34.207 1.00 93.00 85 SER A O 1
ATOM 661 N N . CYS A 1 86 ? -22.455 5.595 32.204 1.00 92.06 86 CYS A N 1
ATOM 662 C CA . CYS A 1 86 ? -21.639 4.461 32.666 1.00 92.06 86 CYS A CA 1
ATOM 663 C C . CYS A 1 86 ? -20.275 4.323 31.977 1.00 92.06 86 CYS A C 1
ATOM 665 O O . CYS A 1 86 ? -19.512 3.427 32.333 1.00 92.06 86 CYS A O 1
ATOM 667 N N . ARG A 1 87 ? -19.965 5.186 31.002 1.00 88.38 87 ARG A N 1
ATOM 668 C CA . ARG A 1 87 ? -18.731 5.179 30.194 1.00 88.38 87 ARG A CA 1
ATOM 669 C C . ARG A 1 87 ? -18.490 3.922 29.350 1.00 88.38 87 ARG A C 1
ATOM 671 O O . ARG A 1 87 ? -17.403 3.727 28.824 1.00 88.38 87 ARG A O 1
ATOM 678 N N . ALA A 1 88 ? -19.499 3.067 29.171 1.00 86.75 88 ALA A N 1
ATOM 679 C CA . ALA A 1 88 ? -19.402 1.960 28.222 1.00 86.75 88 ALA A CA 1
ATOM 680 C C . ALA A 1 88 ? -19.302 2.491 26.783 1.00 86.75 88 ALA A C 1
ATOM 682 O O . ALA A 1 88 ? -20.053 3.398 26.411 1.00 86.75 88 ALA A O 1
ATOM 683 N N . LEU A 1 89 ? -18.420 1.901 25.968 1.00 84.44 89 LEU A N 1
ATOM 684 C CA . LEU A 1 89 ? -18.361 2.195 24.536 1.00 84.44 89 LEU A CA 1
ATOM 685 C C . LEU A 1 89 ? -19.668 1.783 23.856 1.00 84.44 89 LEU A C 1
ATOM 687 O O . LEU A 1 89 ? -20.226 0.715 24.138 1.00 84.44 89 LEU A O 1
ATOM 691 N N . HIS A 1 90 ? -20.120 2.615 22.924 1.00 83.62 90 HIS A N 1
ATOM 692 C CA . HIS A 1 90 ? -21.271 2.323 22.084 1.00 83.62 90 HIS A CA 1
ATOM 693 C C . HIS A 1 90 ? -20.936 2.467 20.599 1.00 83.62 90 HIS A C 1
ATOM 695 O O . HIS A 1 90 ? -20.139 3.315 20.189 1.00 83.62 90 HIS A O 1
ATOM 701 N N . SER A 1 91 ? -21.579 1.636 19.782 1.00 79.62 91 SER A N 1
ATOM 702 C CA . SER A 1 91 ? -21.456 1.667 18.328 1.00 79.62 91 SER A CA 1
ATOM 703 C C . SER A 1 91 ? -22.153 2.891 17.727 1.00 79.62 91 SER A C 1
ATOM 705 O O . SER A 1 91 ? -23.013 3.530 18.350 1.00 79.62 91 SER A O 1
ATOM 707 N N . ARG A 1 92 ? -21.785 3.234 16.488 1.00 74.31 92 ARG A N 1
ATOM 708 C CA . ARG A 1 92 ? -22.479 4.274 15.716 1.00 74.31 92 ARG A CA 1
ATOM 709 C C . ARG A 1 92 ? -23.944 3.889 15.502 1.00 74.31 92 ARG A C 1
ATOM 711 O O . ARG A 1 92 ? -24.238 2.781 15.074 1.00 74.31 92 ARG A O 1
ATOM 718 N N . GLY A 1 93 ? -24.854 4.813 15.822 1.00 78.19 93 GLY A N 1
ATOM 719 C CA . GLY A 1 93 ? -26.304 4.610 15.707 1.00 78.19 93 GLY A CA 1
ATOM 720 C C . GLY A 1 93 ? -26.969 3.912 16.900 1.00 78.19 93 GLY A C 1
ATOM 721 O O . GLY A 1 93 ? -28.175 3.680 16.857 1.00 78.19 93 GLY A O 1
ATOM 722 N N . ALA A 1 94 ? -26.231 3.597 17.971 1.00 85.44 94 ALA A N 1
ATOM 723 C CA . ALA A 1 94 ? -26.831 3.081 19.197 1.00 85.44 94 ALA A CA 1
ATOM 724 C C . ALA A 1 94 ? -27.776 4.128 19.814 1.00 85.44 94 ALA A C 1
ATOM 726 O O . ALA A 1 94 ? -27.330 5.173 20.275 1.00 85.44 94 ALA A O 1
ATOM 727 N N . VAL A 1 95 ? -29.083 3.848 19.833 1.00 91.06 95 VAL A N 1
ATOM 728 C CA . VAL A 1 95 ? -30.084 4.725 20.473 1.00 91.06 95 VAL A CA 1
ATOM 729 C C . VAL A 1 95 ? -30.009 4.613 21.999 1.00 91.06 95 VAL A C 1
ATOM 731 O O . VAL A 1 95 ? -30.196 5.606 22.699 1.00 91.06 95 VAL A O 1
ATOM 734 N N . PHE A 1 96 ? -29.665 3.428 22.512 1.00 91.12 96 PHE A N 1
ATOM 735 C CA . PHE A 1 96 ? -29.524 3.131 23.937 1.00 91.12 96 PHE A CA 1
ATOM 736 C C . PHE A 1 96 ? -28.178 2.461 24.237 1.00 91.12 96 PHE A C 1
ATOM 738 O O . PHE A 1 96 ? -27.636 1.719 23.418 1.00 91.12 96 PHE A O 1
ATOM 745 N N . CYS A 1 97 ? -27.652 2.697 25.437 1.00 91.31 97 CYS A N 1
ATOM 746 C CA . CYS A 1 97 ? -26.466 2.044 25.964 1.00 91.31 97 CYS A CA 1
ATOM 747 C C . CYS A 1 97 ? -26.773 0.576 26.271 1.00 91.31 97 CYS A C 1
ATOM 749 O O . CYS A 1 97 ? -27.660 0.281 27.070 1.00 91.31 97 CYS A O 1
ATOM 751 N N . TRP A 1 98 ? -25.989 -0.343 25.707 1.00 86.44 98 TRP A N 1
ATOM 752 C CA . TRP A 1 98 ? -26.153 -1.782 25.938 1.00 86.44 98 TRP A CA 1
ATOM 753 C C . TRP A 1 98 ? -25.907 -2.193 27.401 1.00 86.44 98 TRP A C 1
ATOM 755 O O . TRP A 1 98 ? -26.433 -3.207 27.847 1.00 86.44 98 TRP A O 1
ATOM 765 N N . SER A 1 99 ? -25.108 -1.417 28.146 1.00 91.31 99 SER A N 1
ATOM 766 C CA . SER A 1 99 ? -24.679 -1.754 29.509 1.00 91.31 99 SER A CA 1
ATOM 767 C C . SER A 1 99 ? -25.590 -1.179 30.599 1.00 91.31 99 SER A C 1
ATOM 769 O O . SER A 1 99 ? -25.865 -1.870 31.574 1.00 91.31 99 SER A O 1
ATOM 771 N N . CYS A 1 100 ? -26.061 0.067 30.460 1.00 93.88 100 CYS A N 1
ATOM 772 C CA . CYS A 1 100 ? -26.883 0.725 31.489 1.00 93.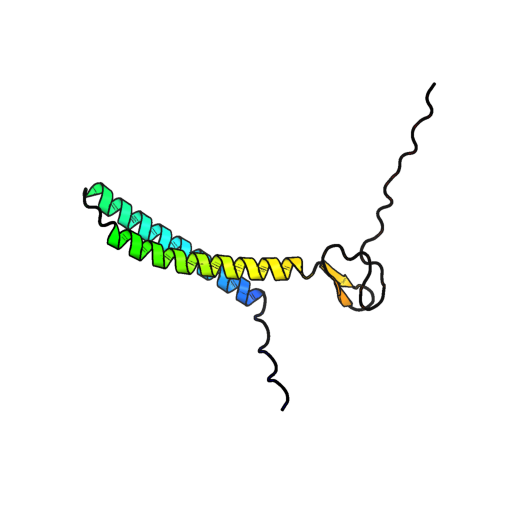88 100 CYS A CA 1
ATOM 773 C C . CYS A 1 100 ? -28.252 1.219 30.998 1.00 93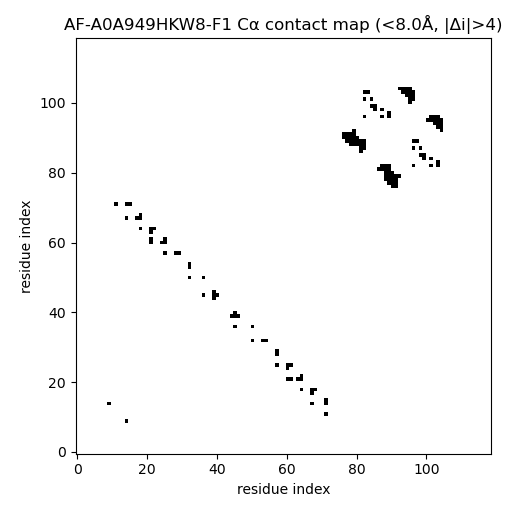.88 100 CYS A C 1
ATOM 775 O O . CYS A 1 100 ? -28.993 1.811 31.777 1.00 93.88 100 CYS A O 1
ATOM 777 N N . GLY A 1 101 ? -28.586 1.034 29.717 1.00 92.00 101 GLY A N 1
ATOM 778 C CA . GLY A 1 101 ? -29.871 1.447 29.144 1.00 92.00 101 GLY A CA 1
ATOM 779 C C . GLY A 1 101 ? -30.042 2.954 28.908 1.00 92.00 101 GLY A C 1
ATOM 780 O O . GLY A 1 101 ? -31.075 3.360 28.388 1.00 92.00 101 GLY A O 1
ATOM 781 N N . THR A 1 102 ? -29.052 3.793 29.246 1.00 92.94 102 THR A N 1
ATOM 782 C CA . THR A 1 102 ? -29.085 5.246 28.974 1.00 92.94 102 THR A CA 1
ATOM 783 C C . THR A 1 102 ? -29.309 5.533 27.495 1.00 92.94 102 THR A C 1
ATOM 785 O O . THR A 1 102 ? -28.661 4.926 26.647 1.00 92.94 102 THR A O 1
ATOM 788 N N . GLN A 1 103 ? -30.182 6.487 27.179 1.00 92.31 103 GLN A N 1
ATOM 789 C CA . GLN A 1 103 ? -30.382 6.952 25.811 1.00 92.31 103 GLN A CA 1
ATOM 790 C C . GLN A 1 103 ? -29.178 7.794 25.356 1.00 92.31 103 GLN A C 1
ATOM 792 O O . GLN A 1 103 ? -28.756 8.709 26.060 1.00 92.31 103 GLN A O 1
ATOM 797 N N . LEU A 1 104 ? -28.600 7.455 24.203 1.00 86.88 104 LEU A N 1
ATOM 798 C CA . LEU A 1 104 ? -27.340 8.029 23.709 1.00 86.88 104 LEU A CA 1
ATOM 799 C C . LEU A 1 104 ? -27.553 9.085 22.620 1.00 86.88 104 LEU A C 1
ATOM 801 O O . LEU A 1 104 ? -26.806 10.057 22.557 1.00 86.88 104 LEU A O 1
ATOM 805 N N . LEU A 1 105 ? -28.583 8.917 21.782 1.00 80.62 105 LEU A N 1
ATOM 806 C CA . LEU A 1 105 ? -29.048 9.961 20.872 1.00 80.62 105 LEU A CA 1
ATOM 807 C C . LEU A 1 105 ? -30.296 10.623 21.466 1.00 80.62 105 LEU A C 1
ATOM 809 O O . LEU A 1 105 ? -31.259 9.906 21.756 1.00 80.62 105 LEU A O 1
ATOM 813 N N . PRO A 1 106 ? -30.345 11.962 21.598 1.00 60.56 106 PRO A N 1
ATOM 814 C CA . PRO A 1 106 ? -31.618 12.627 21.824 1.00 60.56 106 PRO A CA 1
ATOM 815 C C . PRO A 1 106 ? -32.532 12.274 20.647 1.00 60.56 106 PRO A C 1
ATOM 817 O O . PRO A 1 106 ? -32.127 12.385 19.487 1.00 60.56 106 PRO A O 1
ATOM 820 N N . THR A 1 107 ? -33.747 11.801 20.935 1.00 43.72 107 THR A N 1
ATOM 821 C CA . THR A 1 107 ? -34.781 11.671 19.905 1.00 43.72 107 THR A CA 1
ATOM 822 C C . THR A 1 107 ? -34.981 13.059 19.321 1.00 43.72 107 THR A C 1
ATOM 824 O O . THR A 1 107 ? -35.540 13.930 19.980 1.00 43.72 107 THR A O 1
ATOM 827 N N . GLN A 1 108 ? -34.483 13.291 18.107 1.00 42.38 108 GLN A N 1
ATOM 828 C CA . GLN A 1 108 ? -35.029 14.366 17.303 1.00 42.38 108 GLN A CA 1
ATOM 829 C C . GLN A 1 108 ? -36.458 13.937 17.018 1.00 42.38 108 GLN A C 1
ATOM 831 O O . GLN A 1 108 ? -36.683 12.948 16.319 1.00 42.38 108 GLN A O 1
ATOM 836 N N . GLU A 1 109 ? -37.411 14.620 17.646 1.00 37.22 109 GLU A N 1
ATOM 837 C CA . GLU A 1 109 ? -38.801 14.575 17.233 1.00 37.22 109 GLU A CA 1
ATOM 838 C C . GLU A 1 109 ? -38.795 14.794 15.721 1.00 37.22 109 GLU A C 1
ATOM 840 O O . GLU A 1 109 ? -38.396 15.852 15.230 1.00 37.22 109 GLU A O 1
ATOM 845 N N . ALA A 1 110 ? -39.156 13.756 14.967 1.00 39.91 110 ALA A N 1
ATOM 846 C CA . ALA A 1 110 ? -39.532 13.932 13.584 1.00 39.91 110 ALA A CA 1
ATOM 847 C C . ALA A 1 110 ? -40.655 14.969 13.612 1.00 39.91 110 ALA A C 1
ATOM 849 O O . ALA A 1 110 ? -41.762 14.664 14.058 1.00 39.91 110 ALA A O 1
ATOM 850 N N . GLY A 1 111 ? -40.333 16.204 13.226 1.00 37.44 111 GLY A N 1
ATOM 851 C CA . GLY A 1 111 ? -41.278 17.294 13.062 1.00 37.44 111 GLY A CA 1
ATOM 852 C C . GLY A 1 111 ? -42.280 16.917 11.983 1.00 37.44 111 GLY A C 1
ATOM 853 O O . GLY A 1 111 ? -42.150 17.311 10.827 1.00 37.44 111 GLY A O 1
ATOM 854 N N . GLY A 1 112 ? -43.266 16.109 12.362 1.00 37.56 112 GLY A N 1
ATOM 855 C CA . GLY A 1 112 ? -44.485 15.889 11.619 1.00 37.56 112 GLY A CA 1
ATOM 856 C C . GLY A 1 112 ? -45.280 17.180 11.667 1.00 37.56 112 GLY A C 1
ATOM 857 O O . GLY A 1 112 ? -46.083 17.387 12.570 1.00 37.56 112 GLY A O 1
ATOM 858 N N . GLN A 1 113 ? -45.033 18.057 10.698 1.00 50.50 113 GLN A N 1
ATOM 859 C CA . GLN A 1 113 ? -45.962 19.116 10.341 1.00 50.50 113 GLN A CA 1
ATOM 860 C C . GLN A 1 113 ? -47.305 18.442 9.994 1.00 50.50 113 GLN A C 1
ATOM 862 O O . GLN A 1 113 ? -47.343 17.651 9.046 1.00 50.50 113 GLN A O 1
ATOM 867 N N . PRO A 1 114 ? -48.403 18.690 10.732 1.00 55.50 114 PRO A N 1
ATOM 868 C CA . PRO A 1 114 ? -49.704 18.163 10.341 1.00 55.50 114 PRO A CA 1
ATOM 869 C C . PRO A 1 114 ? -50.118 18.775 8.989 1.00 55.50 114 PRO A C 1
ATOM 871 O O . PRO A 1 114 ? -49.829 19.954 8.746 1.00 55.50 114 PRO A O 1
ATOM 874 N N . PRO A 1 115 ? -50.770 18.009 8.092 1.00 55.28 115 PRO A N 1
ATOM 875 C CA . PRO A 1 115 ? -51.211 18.535 6.807 1.00 55.28 115 PRO A CA 1
ATOM 876 C C . PRO A 1 115 ? -52.234 19.657 7.022 1.00 55.28 115 PRO A C 1
ATOM 878 O O . PRO A 1 115 ? -53.178 19.516 7.801 1.00 55.28 115 PRO A O 1
ATOM 881 N N . ALA A 1 116 ? -52.024 20.781 6.335 1.00 56.56 116 ALA A N 1
ATOM 882 C CA . ALA A 1 116 ? -52.947 21.909 6.323 1.00 56.56 116 ALA A CA 1
ATOM 883 C C . ALA A 1 116 ? -54.321 21.481 5.757 1.00 56.56 116 ALA A C 1
ATOM 885 O O . ALA A 1 116 ? -54.359 20.688 4.811 1.00 56.56 116 ALA A O 1
ATOM 886 N N . PRO A 1 117 ? -55.446 21.984 6.300 1.00 54.75 117 PRO A N 1
ATOM 887 C CA . PRO A 1 117 ? -56.770 21.648 5.791 1.00 54.75 117 PRO A CA 1
ATOM 888 C C . PRO A 1 117 ? -57.000 22.286 4.413 1.00 54.75 117 PRO A C 1
ATOM 890 O O . PRO A 1 117 ? -56.710 23.463 4.207 1.00 54.75 117 PRO A O 1
ATOM 893 N N . ALA A 1 118 ? -57.524 21.490 3.480 1.00 52.16 118 ALA A N 1
ATOM 894 C CA . ALA A 1 118 ? -57.942 21.938 2.158 1.00 52.16 118 ALA A CA 1
ATOM 895 C C . ALA A 1 118 ? -59.201 22.819 2.260 1.00 52.16 118 ALA A C 1
ATOM 897 O O . ALA A 1 118 ? -60.157 22.444 2.943 1.00 52.16 118 ALA A O 1
ATOM 898 N N . ALA A 1 119 ? -59.180 23.961 1.572 1.00 51.00 119 ALA A N 1
ATOM 899 C CA . ALA A 1 119 ? -60.324 24.835 1.318 1.00 51.00 119 ALA A CA 1
ATOM 900 C C . ALA A 1 119 ? -60.587 24.892 -0.190 1.00 51.00 119 ALA A C 1
ATOM 902 O O . ALA A 1 119 ? -59.587 24.886 -0.946 1.00 51.00 119 ALA A O 1
#

Nearest PDB structures (foldseek):
  4abm-assembly1_B  TM=4.938E-01  e=4.904E+00  Homo sapiens

Solvent-accessible surface area (backbone atoms only — not comparable to full-atom values): 7289 Å² total; per-residue (Å²): 134,82,81,82,81,77,77,81,77,80,54,69,69,57,54,51,51,49,38,55,52,36,52,52,52,40,53,52,46,50,49,53,52,50,52,52,52,50,59,24,57,80,65,77,53,82,56,64,72,59,53,51,57,52,48,52,56,42,49,54,43,49,54,51,34,54,50,47,54,48,51,55,50,50,57,57,56,54,48,64,47,60,38,92,87,78,59,49,78,36,44,64,88,44,53,48,36,93,87,78,62,49,73,66,50,80,80,73,73,77,81,74,74,75,83,78,84,88,129

Radius of gyration: 25.96 Å; Cα contacts (8 Å, |Δi|>4): 79; chains: 1; bounding box: 76×51×60 Å

Sequence (119 aa):
MSPPTPPPAPARQDVEARRQELSRQLAELQWDLGGLAYEMAIRDHFRLDVLAKRAARLQAVDAELAEVERQLRLEDAGAAGECPSCRALHSRGAVFCWSCGTQLLPTQEAGGQPPAPAA